Protein AF-A0A377ZJ92-F1 (afdb_monomer)

Sequence (88 aa):
MHDASDEALRVELNRYSLKTQGLLGRRCPTPMLSGFWKDDPFSPEEESRLITSSSADGKLLEIPFNPVYRNFDHALRQIARWINHRFG

Structure (mmCIF, N/CA/C/O backbone):
data_AF-A0A377ZJ92-F1
#
_entry.id   AF-A0A377ZJ92-F1
#
loop_
_atom_site.group_PDB
_atom_site.id
_atom_site.type_symbol
_atom_site.label_atom_id
_atom_site.label_alt_id
_atom_site.label_comp_id
_atom_site.label_asym_id
_atom_site.label_entity_id
_atom_site.label_seq_id
_atom_site.pdbx_PDB_ins_code
_atom_site.Cartn_x
_atom_site.Cartn_y
_atom_site.Cartn_z
_atom_site.occupancy
_atom_site.B_iso_or_equiv
_atom_site.auth_seq_id
_atom_site.auth_comp_id
_atom_site.auth_asym_id
_atom_site.auth_atom_id
_atom_site.pdbx_PDB_model_num
ATOM 1 N N . MET A 1 1 ? 20.693 20.232 -17.358 1.00 50.44 1 MET A N 1
ATOM 2 C CA . MET A 1 1 ? 20.366 21.583 -16.865 1.00 50.44 1 MET A CA 1
ATOM 3 C C . MET A 1 1 ? 19.050 21.417 -16.131 1.00 50.44 1 MET A C 1
ATOM 5 O O . MET A 1 1 ? 18.098 21.034 -16.789 1.00 50.44 1 MET A O 1
ATOM 9 N N . HIS A 1 2 ? 19.029 21.516 -14.801 1.00 62.44 2 HIS A N 1
ATOM 10 C CA . HIS A 1 2 ? 17.765 21.487 -14.061 1.00 62.44 2 HIS A CA 1
ATOM 11 C C . HIS A 1 2 ? 17.076 22.826 -14.308 1.00 62.44 2 HIS A C 1
ATOM 13 O O .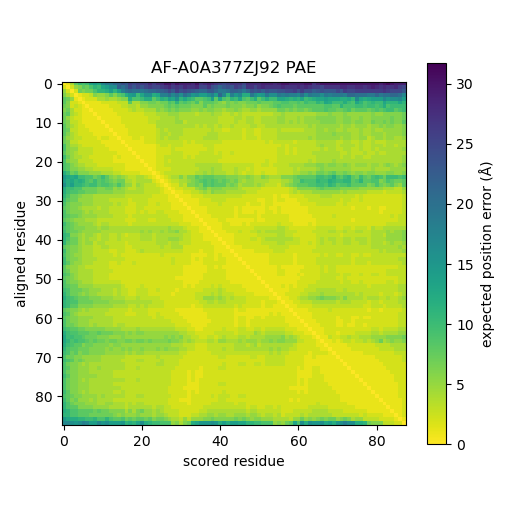 HIS A 1 2 ? 17.653 23.865 -13.986 1.00 62.44 2 HIS A O 1
ATOM 19 N N . ASP A 1 3 ? 15.927 22.800 -14.978 1.00 81.12 3 ASP A N 1
ATOM 20 C CA . ASP A 1 3 ? 15.169 24.007 -15.285 1.00 81.12 3 ASP A CA 1
ATOM 21 C C . ASP A 1 3 ? 14.388 24.449 -14.035 1.00 81.12 3 ASP A C 1
ATOM 23 O O . ASP A 1 3 ? 13.992 23.623 -13.210 1.00 81.12 3 ASP A O 1
ATOM 27 N N . 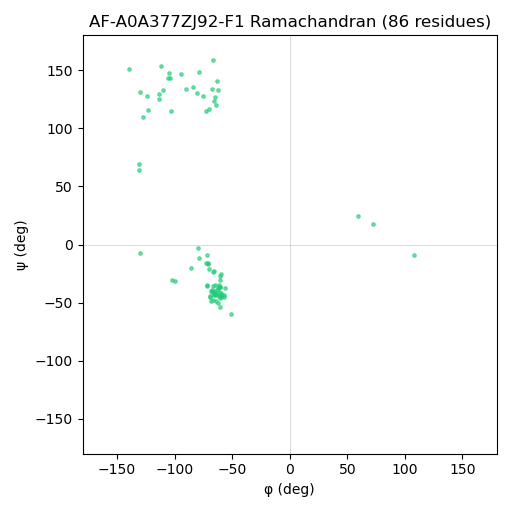ALA A 1 4 ? 14.171 25.753 -13.853 1.00 82.00 4 ALA A N 1
ATOM 28 C CA . ALA A 1 4 ? 13.431 26.269 -12.692 1.00 82.00 4 ALA A CA 1
ATOM 29 C C . ALA A 1 4 ? 11.993 25.710 -12.635 1.00 82.00 4 ALA A C 1
ATOM 31 O O . ALA A 1 4 ? 11.399 25.594 -11.562 1.0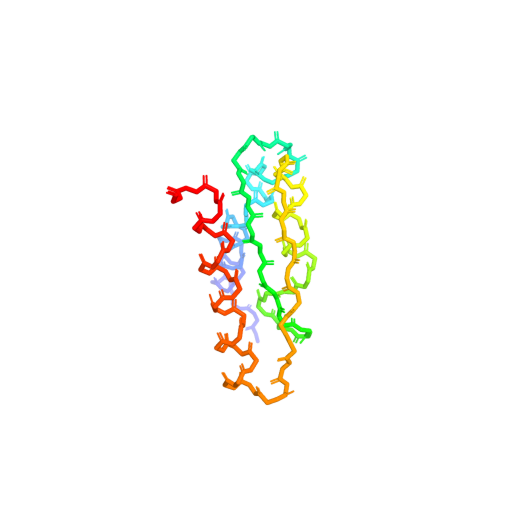0 82.00 4 ALA A O 1
ATOM 32 N N . SER A 1 5 ? 11.462 25.333 -13.800 1.00 89.12 5 SER A N 1
ATOM 33 C CA . SER A 1 5 ? 10.184 24.649 -13.987 1.00 89.12 5 SER A CA 1
ATOM 34 C C . SER A 1 5 ? 10.159 23.243 -13.363 1.00 89.12 5 SER A C 1
ATOM 36 O O . SER A 1 5 ? 9.188 22.908 -12.684 1.00 89.12 5 SER A O 1
ATOM 38 N N . ASP A 1 6 ? 11.228 22.454 -13.508 1.00 91.75 6 ASP A N 1
ATOM 39 C CA . ASP A 1 6 ? 11.339 21.104 -12.934 1.00 91.75 6 ASP A CA 1
ATOM 40 C C . ASP A 1 6 ? 11.366 21.146 -11.405 1.00 91.75 6 ASP A C 1
ATOM 42 O O . ASP A 1 6 ? 10.733 20.329 -10.734 1.00 91.75 6 ASP A O 1
ATOM 46 N N . GLU A 1 7 ? 12.077 22.122 -10.837 1.00 91.50 7 GLU A N 1
ATOM 47 C CA . GLU A 1 7 ? 12.150 22.288 -9.386 1.00 91.50 7 GLU A CA 1
ATOM 48 C C . GLU A 1 7 ? 10.801 22.736 -8.811 1.00 91.50 7 GLU A C 1
ATOM 50 O O . GLU A 1 7 ? 10.353 22.205 -7.793 1.00 91.50 7 GLU A O 1
ATOM 55 N N . ALA A 1 8 ? 10.101 23.643 -9.501 1.00 93.88 8 ALA A N 1
ATOM 56 C CA . ALA A 1 8 ? 8.739 24.018 -9.137 1.00 93.88 8 ALA A CA 1
ATOM 57 C C . ALA A 1 8 ? 7.791 22.807 -9.190 1.00 93.88 8 ALA A C 1
ATOM 59 O O . ALA A 1 8 ? 7.051 22.563 -8.236 1.00 93.88 8 ALA A O 1
ATOM 60 N N . LEU A 1 9 ? 7.860 21.995 -10.252 1.00 95.19 9 LEU A N 1
ATOM 61 C CA . LEU A 1 9 ? 7.058 20.776 -10.378 1.00 95.19 9 LEU A CA 1
ATOM 62 C C . LEU A 1 9 ? 7.354 19.779 -9.250 1.00 95.19 9 LEU A C 1
ATOM 64 O O . LEU A 1 9 ? 6.429 19.217 -8.664 1.00 95.19 9 LEU A O 1
ATOM 68 N N . ARG A 1 10 ? 8.629 19.580 -8.903 1.00 93.69 10 ARG A N 1
ATOM 69 C CA . ARG A 1 10 ? 9.049 18.692 -7.810 1.00 93.69 10 ARG A CA 1
ATOM 70 C C . ARG A 1 10 ? 8.464 19.128 -6.466 1.00 93.69 10 ARG A C 1
ATOM 72 O O . ARG A 1 10 ? 8.010 18.284 -5.690 1.00 93.69 10 ARG A O 1
ATOM 79 N N . VAL A 1 11 ? 8.460 20.434 -6.195 1.00 94.94 11 VAL A N 1
ATOM 80 C CA . VAL A 1 11 ? 7.854 21.008 -4.985 1.00 94.94 11 VAL A CA 1
ATOM 81 C C . VAL A 1 11 ? 6.345 20.773 -4.965 1.00 94.94 11 VAL A C 1
ATOM 83 O O . VAL A 1 11 ? 5.816 20.365 -3.931 1.00 94.94 11 VAL A O 1
ATOM 86 N N . GLU A 1 12 ? 5.653 20.967 -6.088 1.00 95.50 12 GLU A N 1
ATOM 87 C CA . GLU A 1 12 ? 4.209 20.721 -6.162 1.00 95.50 12 GLU A CA 1
ATO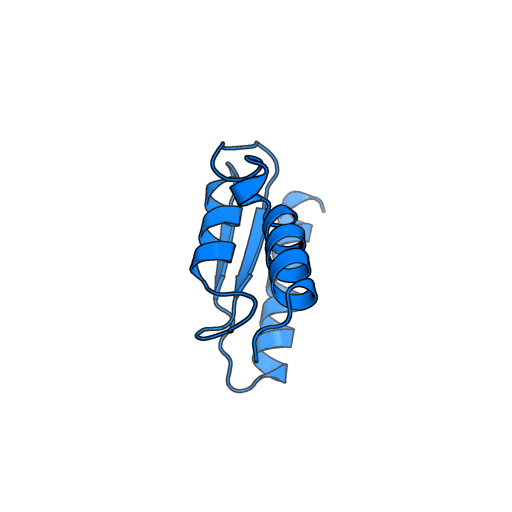M 88 C C . GLU A 1 12 ? 3.865 19.236 -5.976 1.00 95.50 12 GLU A C 1
ATOM 90 O O . GLU A 1 12 ? 2.991 18.906 -5.174 1.00 95.50 12 GLU A O 1
ATOM 95 N N . LEU A 1 13 ? 4.605 18.319 -6.609 1.00 95.25 13 LEU A N 1
ATOM 96 C CA . LEU A 1 13 ? 4.392 16.875 -6.446 1.00 95.25 13 LEU A CA 1
ATOM 97 C C . LEU A 1 13 ? 4.604 16.409 -4.999 1.00 95.25 13 LEU A C 1
ATOM 99 O O . LEU A 1 13 ? 3.879 15.538 -4.517 1.00 95.25 13 LEU A O 1
ATOM 103 N N . ASN A 1 14 ? 5.547 17.009 -4.265 1.00 94.88 14 ASN A N 1
ATOM 104 C CA . ASN A 1 14 ? 5.767 16.677 -2.856 1.00 94.88 14 ASN A CA 1
ATOM 105 C C . ASN A 1 14 ? 4.525 16.937 -1.981 1.00 94.88 14 ASN A C 1
ATOM 107 O O . ASN A 1 14 ? 4.292 16.214 -1.008 1.00 94.88 14 ASN A O 1
ATOM 111 N N . ARG A 1 15 ? 3.694 17.922 -2.344 1.00 95.81 15 ARG A N 1
ATOM 112 C CA . ARG A 1 15 ? 2.463 18.261 -1.612 1.00 95.81 15 ARG A CA 1
ATOM 113 C C . ARG A 1 15 ? 1.363 17.213 -1.765 1.00 95.81 15 ARG A C 1
ATOM 115 O O . ARG A 1 15 ? 0.432 17.207 -0.962 1.00 95.81 15 ARG A O 1
ATOM 122 N N . TYR A 1 16 ? 1.465 16.311 -2.743 1.00 95.69 16 TYR A N 1
ATOM 123 C CA . TYR A 1 16 ? 0.536 15.188 -2.891 1.00 95.69 16 TYR A CA 1
ATOM 124 C C . TYR A 1 16 ? 0.818 14.029 -1.931 1.00 95.69 16 TYR A C 1
ATOM 126 O O . TYR A 1 16 ? -0.030 13.154 -1.773 1.00 95.69 16 TYR A O 1
ATOM 134 N N . SER A 1 17 ? 1.963 14.022 -1.241 1.00 94.75 17 SER A N 1
ATOM 135 C CA . SER A 1 17 ? 2.234 13.016 -0.216 1.00 94.75 17 SER A CA 1
ATOM 136 C C . SER A 1 17 ? 1.273 13.162 0.966 1.00 94.75 17 SER A C 1
ATOM 138 O O . SER A 1 17 ? 1.247 14.191 1.645 1.00 94.75 17 SER A O 1
ATOM 140 N N . LEU A 1 18 ? 0.545 12.089 1.283 1.00 94.38 18 LEU A N 1
ATOM 141 C CA . LEU A 1 18 ? -0.333 12.027 2.457 1.00 94.38 18 LEU A CA 1
ATOM 142 C C . LEU A 1 18 ? 0.442 12.213 3.775 1.00 94.38 18 LEU A C 1
ATOM 144 O O . LEU A 1 18 ? -0.107 12.712 4.759 1.00 94.38 18 LEU A O 1
ATOM 148 N N . LYS A 1 19 ? 1.731 11.847 3.794 1.00 93.62 19 LYS A N 1
ATOM 149 C CA . LYS A 1 19 ? 2.636 12.102 4.921 1.00 93.62 19 LYS A CA 1
ATOM 150 C C . LYS A 1 19 ? 2.914 13.597 5.072 1.00 93.62 19 LYS A C 1
ATOM 152 O O . LYS A 1 19 ? 2.774 14.118 6.174 1.00 93.62 19 LYS A O 1
ATOM 157 N N . THR A 1 20 ? 3.256 14.290 3.982 1.00 94.94 20 THR A N 1
ATOM 158 C CA . THR A 1 20 ? 3.460 15.753 3.981 1.00 94.94 20 THR A CA 1
ATOM 159 C C . THR A 1 20 ? 2.189 16.493 4.401 1.00 94.94 20 THR A C 1
ATOM 161 O O . THR A 1 20 ? 2.259 17.470 5.140 1.00 94.94 20 THR A O 1
ATOM 164 N N . GLN A 1 21 ? 1.020 15.993 3.996 1.00 94.56 21 GLN A N 1
ATOM 165 C CA . GLN A 1 21 ? -0.285 16.529 4.396 1.00 94.56 21 GLN A CA 1
ATOM 166 C C . GLN A 1 21 ? -0.652 16.239 5.865 1.00 94.56 21 GLN A C 1
ATOM 168 O O . GLN A 1 21 ? -1.641 16.770 6.364 1.00 94.56 21 GLN A O 1
ATOM 173 N N . GLY A 1 22 ? 0.111 15.396 6.571 1.00 93.12 22 GLY A N 1
ATOM 174 C CA . GLY A 1 22 ? -0.170 15.007 7.956 1.00 93.12 22 GLY A CA 1
ATOM 175 C C . GLY A 1 22 ? -1.362 14.056 8.118 1.00 93.12 22 GLY A C 1
ATOM 176 O O . GLY A 1 22 ? -1.890 13.923 9.223 1.00 93.12 22 GLY A O 1
ATOM 177 N N . LEU A 1 23 ? -1.795 13.401 7.035 1.00 91.62 23 LEU A N 1
ATOM 178 C CA . LEU A 1 23 ? -2.919 12.456 7.027 1.00 91.62 23 LEU A CA 1
ATOM 179 C C . LEU A 1 23 ? -2.504 11.032 7.418 1.00 91.62 23 LEU A C 1
ATOM 181 O O . LEU A 1 23 ? -3.347 10.238 7.829 1.00 91.62 23 LEU A O 1
ATOM 185 N N . LEU A 1 24 ? -1.212 10.713 7.317 1.00 91.75 24 LEU A N 1
ATOM 186 C CA . LEU A 1 24 ? -0.633 9.458 7.793 1.00 91.75 24 LEU A CA 1
ATOM 187 C C . LEU A 1 24 ? 0.147 9.677 9.098 1.00 91.75 24 LEU A C 1
ATOM 189 O O . LEU A 1 24 ? 0.753 10.727 9.304 1.00 91.75 24 LEU A O 1
ATOM 193 N N . GLY A 1 25 ? 0.149 8.673 9.976 1.00 82.56 25 GLY A N 1
ATOM 194 C CA . GLY A 1 25 ? 0.865 8.676 11.259 1.00 82.56 25 GLY A CA 1
ATOM 195 C C . GLY A 1 25 ? -0.027 8.792 12.500 1.00 82.56 25 GLY A C 1
ATOM 196 O O . GLY A 1 25 ? 0.450 8.593 13.616 1.00 82.56 25 GLY A O 1
ATOM 197 N N . ARG A 1 26 ? -1.328 9.056 12.336 1.00 87.44 26 ARG A N 1
ATOM 198 C CA . ARG A 1 26 ? -2.326 8.956 13.413 1.00 87.44 26 ARG A CA 1
ATOM 199 C C . ARG A 1 26 ? -3.236 7.772 13.136 1.00 87.44 26 ARG A C 1
ATOM 201 O O . ARG A 1 26 ? -3.727 7.634 12.021 1.00 87.44 26 ARG A O 1
ATOM 208 N N . ARG A 1 27 ? -3.474 6.933 14.148 1.00 90.25 27 ARG A N 1
ATOM 209 C CA . ARG A 1 27 ? -4.380 5.790 13.999 1.00 90.25 27 ARG A CA 1
ATOM 210 C C . ARG A 1 27 ? -5.808 6.265 13.748 1.00 90.25 27 ARG A C 1
ATOM 212 O O . ARG A 1 27 ? -6.354 7.024 14.545 1.00 90.25 27 ARG A O 1
ATOM 219 N N . CYS A 1 28 ? -6.412 5.767 12.676 1.00 92.06 28 CYS A N 1
ATOM 220 C CA . CYS A 1 28 ? -7.824 5.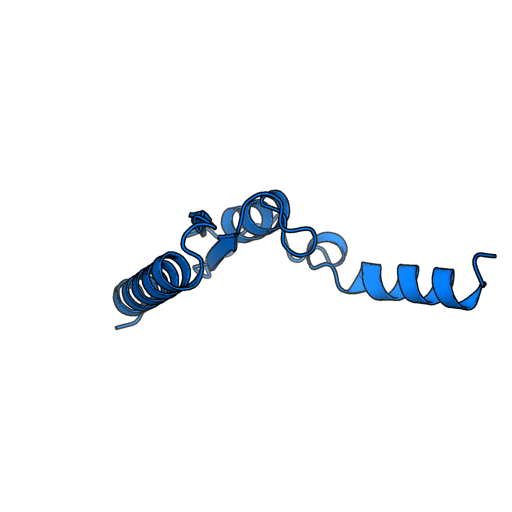932 12.359 1.00 92.06 28 CYS A CA 1
ATOM 221 C C . CYS A 1 28 ? -8.569 4.585 12.467 1.00 92.06 28 CYS A C 1
ATOM 223 O O . CYS A 1 28 ? -7.951 3.529 12.314 1.00 92.06 28 CYS A O 1
ATOM 225 N N . PRO A 1 29 ? -9.886 4.587 12.746 1.00 93.81 29 PRO A N 1
ATOM 226 C CA . PRO A 1 29 ? -10.664 3.352 12.875 1.00 93.81 29 PRO A CA 1
ATOM 227 C C . PRO A 1 29 ? -10.927 2.662 11.528 1.00 93.81 29 PRO A C 1
ATOM 229 O O . PRO A 1 29 ? -11.304 1.496 11.509 1.00 93.81 29 PRO A O 1
ATOM 232 N N . THR A 1 30 ? -10.737 3.366 10.408 1.00 93.69 30 THR A N 1
ATOM 233 C CA . THR A 1 30 ? -10.966 2.839 9.061 1.00 93.69 30 THR A CA 1
ATOM 234 C C . THR A 1 30 ? -9.997 1.693 8.764 1.00 93.69 30 THR A C 1
ATOM 236 O O . THR A 1 30 ? -8.788 1.937 8.766 1.00 93.69 30 THR A O 1
ATOM 239 N N . PRO A 1 31 ? -10.474 0.468 8.473 1.00 95.31 31 PRO A N 1
ATOM 240 C CA . PRO A 1 31 ? -9.609 -0.636 8.070 1.00 95.31 31 PRO A CA 1
ATOM 241 C C . PRO A 1 31 ? -8.889 -0.304 6.763 1.00 95.31 31 PRO A C 1
ATOM 243 O O . PRO A 1 31 ? -9.521 0.134 5.802 1.00 95.31 31 PRO A O 1
ATOM 246 N N . MET A 1 32 ? -7.579 -0.534 6.708 1.00 95.75 32 MET A N 1
ATOM 247 C CA . MET A 1 32 ? -6.777 -0.263 5.510 1.00 95.75 32 MET A CA 1
ATOM 248 C C . MET A 1 32 ? -5.925 -1.473 5.147 1.00 95.75 32 MET A C 1
ATOM 250 O O . MET A 1 32 ? -5.215 -2.023 5.986 1.00 95.75 32 MET A O 1
ATOM 254 N N . LEU A 1 33 ? -5.958 -1.859 3.875 1.00 97.44 33 LEU A N 1
ATOM 255 C CA . LEU A 1 33 ? -5.061 -2.858 3.308 1.00 97.44 33 LEU A CA 1
ATOM 256 C C . LEU A 1 33 ? -4.152 -2.172 2.294 1.00 97.44 33 LEU A C 1
ATOM 258 O O . LEU A 1 33 ? -4.654 -1.485 1.408 1.00 97.44 33 LEU A O 1
ATOM 262 N N . SER A 1 34 ? -2.841 -2.390 2.403 1.00 97.25 34 SER A N 1
ATOM 263 C CA . SER A 1 34 ? -1.878 -1.954 1.386 1.00 97.25 34 SER A CA 1
ATOM 264 C C . SER A 1 34 ? -1.060 -3.138 0.890 1.00 97.25 34 SER A C 1
ATOM 266 O O . SER A 1 34 ? -0.510 -3.896 1.694 1.00 97.25 34 SER A O 1
ATOM 268 N N . GLY A 1 35 ? -1.022 -3.308 -0.430 1.00 97.19 35 GLY A N 1
ATOM 269 C CA . GLY A 1 35 ? -0.207 -4.310 -1.107 1.00 97.19 35 GLY A CA 1
ATOM 270 C C . GLY A 1 35 ? 1.023 -3.674 -1.747 1.00 97.19 35 GLY A C 1
ATOM 271 O O . GLY A 1 35 ? 0.907 -2.571 -2.270 1.00 97.19 35 GLY A O 1
ATOM 272 N N . PHE A 1 36 ? 2.166 -4.359 -1.729 1.00 97.56 36 PHE A N 1
ATOM 273 C CA . PHE A 1 36 ? 3.405 -3.866 -2.343 1.00 97.56 36 PHE A CA 1
ATOM 274 C C . PHE A 1 36 ? 4.176 -4.982 -3.058 1.00 97.56 36 PHE A C 1
ATOM 276 O O . PHE A 1 36 ? 4.117 -6.148 -2.656 1.00 97.56 36 PHE A O 1
ATOM 283 N N . TRP A 1 37 ? 4.921 -4.613 -4.100 1.00 96.94 37 TRP A N 1
ATOM 284 C CA . TRP A 1 37 ? 6.003 -5.429 -4.652 1.00 96.94 37 TRP A CA 1
ATOM 285 C C . TRP A 1 37 ? 7.333 -4.997 -4.031 1.00 96.94 37 TRP A C 1
ATOM 287 O O . TRP A 1 37 ? 7.540 -3.819 -3.745 1.00 96.94 37 TRP A O 1
ATOM 297 N N . LYS A 1 38 ? 8.254 -5.947 -3.843 1.00 94.62 38 LYS A N 1
ATOM 298 C CA . LYS A 1 38 ? 9.637 -5.612 -3.484 1.00 94.62 38 LYS A CA 1
ATOM 299 C C . LYS A 1 38 ? 10.290 -4.807 -4.602 1.00 94.62 38 LYS A C 1
ATOM 301 O O . LYS A 1 38 ? 10.079 -5.110 -5.775 1.00 94.62 38 LYS A O 1
ATOM 306 N N . ASP A 1 39 ? 11.082 -3.817 -4.202 1.00 92.75 39 ASP A N 1
ATOM 307 C CA . ASP A 1 39 ? 11.861 -2.955 -5.094 1.00 92.75 39 ASP A CA 1
ATOM 308 C C . ASP A 1 39 ? 11.016 -2.167 -6.119 1.00 92.75 39 ASP A C 1
ATOM 310 O O . ASP A 1 39 ? 11.520 -1.772 -7.171 1.00 92.75 39 ASP A O 1
ATOM 314 N N . ASP A 1 40 ? 9.733 -1.913 -5.821 1.00 93.75 40 ASP A N 1
ATOM 315 C CA . ASP A 1 40 ? 8.895 -1.014 -6.621 1.00 93.75 40 ASP A CA 1
ATOM 316 C C . ASP A 1 40 ? 9.360 0.445 -6.426 1.00 93.75 40 ASP A C 1
ATOM 318 O O . ASP A 1 40 ? 9.275 0.973 -5.311 1.00 93.75 40 ASP A O 1
ATOM 322 N N . PRO A 1 41 ? 9.841 1.127 -7.485 1.00 93.69 41 PRO A N 1
ATOM 323 C CA . PRO A 1 41 ? 10.360 2.488 -7.372 1.00 93.69 41 PRO A CA 1
ATOM 324 C C . PRO A 1 41 ? 9.267 3.536 -7.116 1.00 93.69 41 PRO A C 1
ATOM 326 O O . PRO A 1 41 ? 9.583 4.656 -6.716 1.00 93.69 41 PRO A O 1
ATOM 329 N N . PHE A 1 42 ? 7.997 3.206 -7.365 1.00 92.50 42 PHE A N 1
ATOM 330 C CA . PHE A 1 42 ? 6.859 4.109 -7.195 1.00 92.50 42 PHE A CA 1
ATOM 331 C C . PHE A 1 42 ? 6.067 3.820 -5.921 1.00 92.50 42 PHE A C 1
ATOM 333 O O . PHE A 1 42 ? 5.488 4.739 -5.342 1.00 92.50 42 PHE A O 1
ATOM 340 N N . SER A 1 43 ? 6.030 2.559 -5.486 1.00 94.12 43 SER A N 1
ATOM 341 C CA . SER A 1 43 ? 5.309 2.128 -4.285 1.00 94.12 43 SER A CA 1
ATOM 342 C C . SER A 1 43 ? 6.185 1.257 -3.376 1.00 94.12 43 SER A C 1
ATOM 344 O O . SER A 1 43 ? 5.944 0.055 -3.239 1.00 94.12 43 SER A O 1
ATOM 346 N N . PRO A 1 44 ? 7.212 1.846 -2.739 1.00 95.94 44 PRO A N 1
ATOM 347 C CA . PRO A 1 44 ? 8.104 1.098 -1.867 1.00 95.94 44 PRO A CA 1
ATOM 348 C C . PRO A 1 44 ? 7.370 0.602 -0.610 1.00 95.94 44 PRO A C 1
ATOM 350 O O . PRO A 1 44 ? 6.325 1.126 -0.202 1.00 95.94 44 PRO A O 1
ATOM 353 N N . GLU A 1 45 ? 7.928 -0.428 0.027 1.00 96.75 45 GLU A N 1
ATOM 354 C CA . GLU A 1 45 ? 7.324 -1.102 1.181 1.00 96.75 45 GLU A CA 1
ATOM 355 C C . GLU A 1 45 ? 7.012 -0.132 2.332 1.00 96.75 45 GLU A C 1
ATOM 357 O O . GLU A 1 45 ? 5.977 -0.254 2.997 1.00 96.75 45 GLU A O 1
ATOM 362 N N . GLU A 1 46 ? 7.882 0.850 2.564 1.00 95.50 46 GLU A N 1
ATOM 363 C CA . GLU A 1 46 ? 7.762 1.825 3.644 1.00 95.50 46 GLU A CA 1
ATOM 364 C C . GLU A 1 46 ? 6.478 2.656 3.538 1.00 95.50 46 GLU A C 1
ATOM 366 O O . GLU A 1 46 ? 5.847 2.933 4.561 1.00 95.50 46 GLU A O 1
ATOM 371 N N . GLU A 1 47 ? 6.046 2.998 2.320 1.00 95.19 47 GLU A N 1
ATOM 372 C CA . GLU A 1 47 ? 4.807 3.748 2.086 1.00 95.19 47 GLU A CA 1
ATOM 373 C C . GLU A 1 47 ? 3.583 2.883 2.425 1.00 95.19 47 GLU A C 1
ATOM 375 O O . GLU A 1 47 ? 2.694 3.301 3.173 1.00 95.19 47 GLU A O 1
ATOM 380 N N . SER A 1 48 ? 3.579 1.618 1.989 1.00 96.75 48 SER A N 1
ATOM 381 C CA . SER A 1 48 ? 2.527 0.653 2.346 1.00 96.75 48 SER A CA 1
ATOM 382 C C . SER A 1 48 ? 2.466 0.373 3.853 1.00 96.75 48 SER A C 1
ATOM 384 O O . SER A 1 48 ? 1.384 0.237 4.444 1.00 96.75 48 SER A O 1
ATOM 386 N N . ARG A 1 49 ? 3.624 0.321 4.515 1.00 96.12 49 ARG A N 1
ATOM 387 C CA . ARG A 1 49 ? 3.725 0.166 5.970 1.00 96.12 49 ARG A CA 1
ATOM 388 C C . ARG A 1 49 ? 3.202 1.406 6.699 1.00 96.12 49 ARG A C 1
ATOM 390 O O . ARG A 1 49 ? 2.506 1.277 7.709 1.00 96.12 49 ARG A O 1
ATOM 397 N N . LEU A 1 50 ? 3.475 2.605 6.187 1.00 95.44 50 LEU A N 1
ATOM 398 C CA . LEU A 1 50 ? 2.976 3.855 6.762 1.00 95.44 50 LEU A CA 1
ATOM 399 C C . LEU A 1 50 ? 1.444 3.952 6.672 1.00 95.44 50 LEU A C 1
ATOM 401 O O . LEU A 1 50 ? 0.794 4.313 7.654 1.00 95.44 50 LEU A O 1
ATOM 405 N N . ILE A 1 51 ? 0.856 3.556 5.541 1.00 96.06 51 ILE A N 1
ATOM 406 C CA . ILE A 1 51 ? -0.604 3.477 5.372 1.00 96.06 51 ILE A CA 1
ATOM 407 C C . ILE A 1 51 ? -1.212 2.497 6.381 1.00 96.06 51 ILE A C 1
ATOM 409 O O . ILE A 1 51 ? -2.095 2.859 7.157 1.00 96.06 51 ILE A O 1
ATOM 413 N N . THR A 1 52 ? -0.713 1.259 6.422 1.00 96.56 52 THR A N 1
ATOM 414 C CA . THR A 1 52 ? -1.299 0.202 7.267 1.00 96.56 52 THR A CA 1
ATOM 415 C C . THR A 1 52 ? -1.139 0.479 8.762 1.00 96.56 52 THR A C 1
ATOM 417 O O . THR A 1 52 ? -2.061 0.225 9.531 1.00 96.56 52 THR A O 1
ATOM 420 N N . SER A 1 53 ? -0.021 1.071 9.188 1.00 95.12 53 SER A N 1
ATOM 421 C CA . SER A 1 53 ? 0.191 1.488 10.585 1.00 95.12 53 SER A CA 1
ATOM 422 C C . SER A 1 53 ? -0.671 2.679 11.023 1.00 95.12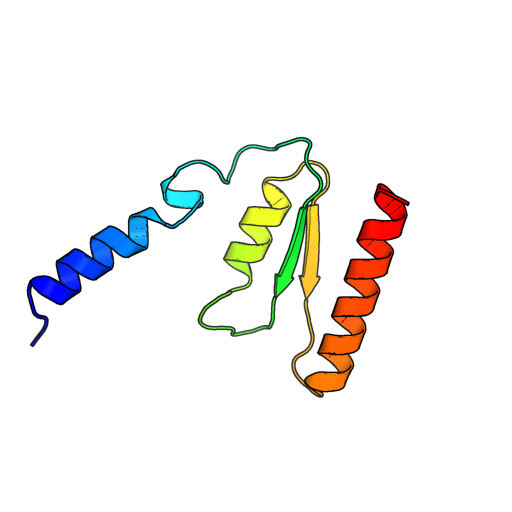 53 SER A C 1
ATOM 424 O O . SER A 1 53 ? -0.918 2.847 12.221 1.00 95.12 53 SER A O 1
ATOM 426 N N . SER A 1 54 ? -1.167 3.474 10.068 1.00 94.88 54 SER A N 1
ATOM 427 C CA . SER A 1 54 ? -2.110 4.574 10.314 1.00 94.88 54 SER A CA 1
ATOM 428 C C . SER A 1 54 ? -3.554 4.087 10.496 1.00 94.88 54 SER A C 1
ATOM 430 O O . SER A 1 54 ? -4.439 4.878 10.816 1.00 94.88 54 SER A O 1
ATOM 432 N N . SER A 1 55 ? -3.815 2.788 10.350 1.00 94.75 55 SER A N 1
ATOM 433 C CA . SER A 1 55 ? -5.109 2.166 10.629 1.00 94.75 55 SER A CA 1
ATOM 434 C C . SER A 1 55 ? -5.063 1.362 11.930 1.00 94.75 55 SER A C 1
ATOM 436 O O . SER A 1 55 ? -4.064 0.723 12.258 1.00 94.75 55 SER A O 1
ATOM 438 N N . ALA A 1 56 ? -6.161 1.375 12.688 1.00 92.25 56 ALA A N 1
ATOM 439 C CA . ALA A 1 56 ? -6.356 0.474 13.822 1.00 92.25 56 ALA A CA 1
ATOM 440 C C . ALA A 1 56 ? -6.484 -0.997 13.381 1.00 92.25 56 ALA A C 1
ATOM 442 O O . ALA A 1 56 ? -6.190 -1.896 14.166 1.00 92.25 56 ALA A O 1
ATOM 443 N N . ASP A 1 57 ? -6.882 -1.223 12.128 1.00 93.25 5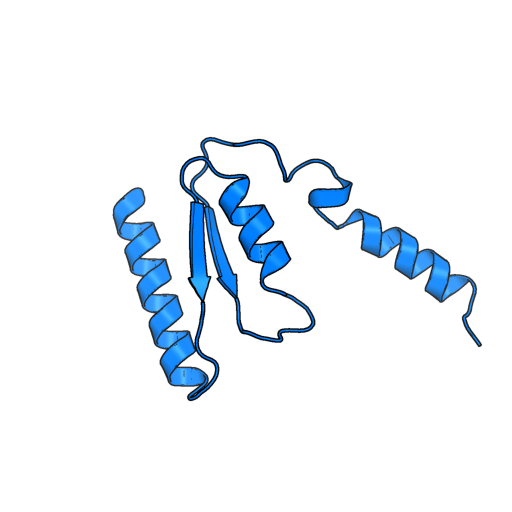7 ASP A N 1
ATOM 444 C CA . ASP A 1 57 ? -7.057 -2.533 11.511 1.00 93.25 57 ASP A CA 1
ATOM 445 C C . ASP A 1 57 ? -6.355 -2.565 10.143 1.00 93.25 57 ASP A C 1
ATOM 447 O O . ASP A 1 57 ? -6.965 -2.624 9.068 1.00 93.25 57 ASP A O 1
ATOM 451 N N . GLY A 1 58 ? -5.030 -2.430 10.212 1.00 94.75 58 GLY A N 1
ATOM 452 C CA . GLY A 1 58 ? -4.136 -2.430 9.064 1.00 94.75 58 GLY A CA 1
ATOM 453 C C . GLY A 1 58 ? -3.745 -3.837 8.616 1.00 94.75 58 GLY A C 1
ATOM 454 O O . GLY A 1 58 ? -3.340 -4.665 9.433 1.00 94.75 58 GLY A O 1
ATOM 455 N N . LYS A 1 59 ? -3.774 -4.095 7.306 1.00 97.06 59 LYS A N 1
ATOM 456 C CA . LYS A 1 59 ? -3.228 -5.317 6.701 1.00 97.06 59 LYS A CA 1
ATOM 457 C C . LYS A 1 59 ? -2.187 -4.987 5.637 1.00 97.06 59 LYS A C 1
ATOM 459 O O . LYS A 1 59 ? -2.512 -4.428 4.594 1.00 97.06 59 LYS A O 1
ATOM 464 N N . LEU A 1 60 ? -0.944 -5.384 5.885 1.00 97.75 60 LEU A N 1
ATOM 465 C CA . LEU A 1 60 ? 0.139 -5.300 4.908 1.00 97.75 60 LEU A CA 1
ATOM 466 C C . LEU A 1 60 ? 0.193 -6.591 4.080 1.00 97.75 60 LEU A C 1
ATOM 468 O O . LEU A 1 60 ? 0.113 -7.684 4.645 1.00 97.75 60 LEU A O 1
ATOM 472 N N . LEU A 1 61 ? 0.309 -6.469 2.758 1.00 97.81 61 LEU A N 1
ATOM 473 C CA . LEU A 1 61 ? 0.362 -7.599 1.833 1.00 97.81 61 LEU A CA 1
ATOM 474 C C . LEU A 1 61 ? 1.583 -7.496 0.910 1.00 97.81 61 LEU A C 1
ATOM 476 O O . LEU A 1 61 ? 1.612 -6.677 0.000 1.00 97.81 61 LEU A O 1
ATOM 480 N N . GLU A 1 62 ? 2.570 -8.366 1.103 1.00 97.38 62 GLU A N 1
ATOM 481 C CA . GLU A 1 62 ? 3.639 -8.539 0.115 1.00 97.38 62 GLU A CA 1
ATOM 482 C C . GLU A 1 62 ? 3.105 -9.349 -1.077 1.00 97.38 62 GLU A C 1
ATOM 484 O O . GLU A 1 62 ? 2.538 -10.432 -0.900 1.00 97.38 62 GLU A O 1
ATOM 489 N N . ILE A 1 63 ? 3.289 -8.833 -2.292 1.00 97.12 63 ILE A N 1
ATOM 490 C CA . ILE A 1 63 ? 2.931 -9.505 -3.542 1.00 97.12 63 ILE A CA 1
ATOM 491 C C . ILE A 1 63 ? 4.226 -10.037 -4.164 1.00 97.12 63 ILE A C 1
ATOM 493 O O . ILE A 1 63 ? 5.084 -9.248 -4.557 1.00 97.12 63 ILE A O 1
ATOM 497 N N . PRO A 1 64 ? 4.415 -11.362 -4.293 1.00 95.69 64 PRO A N 1
ATOM 498 C CA . PRO A 1 64 ? 5.612 -11.884 -4.940 1.00 95.69 64 PRO A CA 1
ATOM 499 C C . PRO A 1 64 ? 5.620 -11.533 -6.434 1.00 95.69 64 PRO A C 1
ATOM 501 O O . PRO A 1 64 ? 4.626 -11.734 -7.131 1.00 95.69 64 PRO A O 1
ATOM 504 N N . PHE A 1 65 ? 6.746 -11.048 -6.958 1.00 94.38 65 PHE A N 1
ATOM 505 C CA . PHE A 1 65 ? 6.805 -10.582 -8.348 1.00 94.38 65 PHE A CA 1
ATOM 506 C C . PHE A 1 65 ? 6.752 -11.721 -9.376 1.00 94.38 65 PHE A C 1
ATOM 508 O O . PHE A 1 65 ? 6.139 -11.567 -10.421 1.00 94.38 65 PHE A O 1
ATOM 515 N N . ASN A 1 66 ? 7.347 -12.888 -9.109 1.00 92.94 66 ASN A N 1
ATOM 516 C CA . ASN A 1 66 ? 7.447 -13.967 -10.099 1.00 92.94 66 ASN A CA 1
ATOM 517 C C . ASN A 1 66 ? 6.622 -15.204 -9.691 1.00 92.94 66 ASN A C 1
ATOM 519 O O . ASN A 1 66 ? 6.839 -15.719 -8.590 1.00 92.94 66 ASN A O 1
ATOM 523 N N . PRO A 1 67 ? 5.698 -15.722 -10.526 1.00 95.44 67 PRO A N 1
ATOM 524 C CA . PRO A 1 67 ? 5.221 -15.180 -11.804 1.00 95.44 67 PRO A CA 1
ATOM 525 C C . PRO A 1 67 ? 4.166 -14.074 -11.635 1.00 95.44 67 PRO A C 1
ATOM 527 O O . PRO A 1 67 ? 3.156 -14.272 -10.955 1.00 95.44 67 PRO A O 1
ATOM 530 N N . VAL A 1 68 ? 4.373 -12.944 -12.328 1.00 94.12 68 VAL A N 1
ATOM 531 C CA . VAL A 1 68 ? 3.642 -11.672 -12.134 1.00 94.12 68 VAL A CA 1
ATOM 532 C C . VAL A 1 68 ? 2.130 -11.865 -12.147 1.00 94.12 68 VAL A C 1
ATOM 534 O O . VAL A 1 68 ? 1.468 -11.610 -11.147 1.00 94.12 68 VAL A O 1
ATOM 537 N N . TYR A 1 69 ? 1.575 -12.384 -13.246 1.00 95.38 69 TYR A N 1
ATOM 538 C CA . TYR A 1 69 ? 0.124 -12.510 -13.408 1.00 95.38 69 TYR A CA 1
ATOM 539 C C . TYR A 1 69 ? -0.528 -13.409 -12.358 1.00 95.38 69 TYR A C 1
ATOM 541 O O . TYR A 1 69 ? -1.594 -13.086 -11.842 1.00 95.38 69 TYR A O 1
ATOM 549 N N . ARG A 1 70 ? 0.111 -14.535 -12.022 1.00 97.50 70 ARG A N 1
ATOM 550 C CA . ARG A 1 70 ? -0.452 -15.504 -11.075 1.00 97.50 70 ARG A CA 1
ATOM 551 C C . ARG A 1 70 ? -0.483 -14.937 -9.665 1.00 97.50 70 ARG A C 1
ATOM 553 O O . ARG A 1 70 ? -1.479 -15.083 -8.964 1.00 97.50 70 ARG A O 1
ATOM 560 N N . ASN A 1 71 ? 0.616 -14.317 -9.252 1.00 97.06 71 ASN A N 1
ATOM 561 C CA . ASN A 1 71 ? 0.734 -13.767 -7.911 1.00 97.06 71 ASN A CA 1
ATOM 562 C C . ASN A 1 71 ? -0.124 -12.515 -7.759 1.00 97.06 71 ASN A C 1
ATOM 564 O O . ASN A 1 71 ? -0.727 -12.321 -6.707 1.00 97.06 71 ASN A O 1
ATOM 568 N N . PHE A 1 72 ? -0.246 -11.717 -8.821 1.00 96.94 72 PHE A N 1
ATOM 569 C CA . PHE A 1 72 ? -1.141 -10.571 -8.836 1.00 96.94 72 PHE A CA 1
ATOM 570 C C . PHE A 1 72 ? -2.616 -10.996 -8.765 1.00 96.94 72 PHE A C 1
ATOM 572 O O . PHE A 1 72 ? -3.331 -10.514 -7.891 1.00 96.94 72 PHE A O 1
ATOM 579 N N . ASP A 1 73 ? -3.064 -11.971 -9.569 1.00 97.94 73 ASP A N 1
ATOM 580 C CA . ASP A 1 73 ? -4.417 -12.551 -9.445 1.00 97.94 73 ASP A CA 1
ATOM 581 C C . ASP A 1 73 ? -4.658 -13.119 -8.038 1.00 97.94 73 ASP A C 1
ATOM 583 O O . ASP A 1 73 ? -5.693 -12.871 -7.414 1.00 97.94 73 ASP A O 1
ATOM 587 N N . HIS A 1 74 ? -3.674 -13.831 -7.484 1.00 97.94 74 HIS A N 1
ATOM 588 C CA . HIS A 1 74 ? -3.766 -14.350 -6.126 1.00 97.94 74 HIS A CA 1
ATOM 589 C C . HIS A 1 74 ? -3.938 -13.231 -5.087 1.00 97.94 74 HIS A C 1
ATOM 591 O O . HIS A 1 74 ? -4.802 -13.342 -4.212 1.00 97.94 74 HIS A O 1
ATOM 597 N N . ALA A 1 75 ? -3.165 -12.148 -5.197 1.00 97.81 75 ALA A N 1
ATOM 598 C CA . ALA A 1 75 ? -3.278 -10.980 -4.331 1.00 97.81 75 ALA A CA 1
ATOM 599 C C . ALA A 1 75 ? -4.659 -10.318 -4.453 1.00 97.81 75 ALA A C 1
ATOM 601 O O . ALA A 1 75 ? -5.303 -10.070 -3.435 1.00 97.81 75 ALA A O 1
ATOM 602 N N . LEU A 1 76 ? -5.183 -10.137 -5.670 1.00 97.94 76 LEU A N 1
ATOM 603 C CA . LEU A 1 76 ? -6.528 -9.592 -5.892 1.00 97.94 76 LEU A CA 1
ATOM 604 C C . LEU A 1 76 ? -7.614 -10.451 -5.227 1.00 97.94 76 LEU A C 1
ATOM 606 O O . LEU A 1 76 ? -8.489 -9.924 -4.539 1.00 97.94 76 LEU A O 1
ATOM 610 N N . ARG A 1 77 ? -7.529 -11.784 -5.331 1.00 98.19 77 ARG A N 1
ATOM 611 C CA . ARG A 1 77 ? -8.451 -12.699 -4.629 1.00 98.19 77 ARG A CA 1
ATOM 612 C C . ARG A 1 77 ? -8.313 -12.626 -3.111 1.00 98.19 77 ARG A C 1
ATOM 614 O O . ARG A 1 77 ? -9.294 -12.816 -2.390 1.00 98.19 77 ARG A O 1
ATOM 621 N N . GLN A 1 78 ? -7.108 -12.407 -2.588 1.00 97.88 78 GLN A N 1
ATOM 622 C CA . GLN A 1 78 ? -6.911 -12.183 -1.154 1.00 97.88 78 GLN A CA 1
ATOM 623 C C . GLN A 1 78 ? -7.534 -10.861 -0.693 1.00 97.88 78 GLN A C 1
ATOM 625 O O . GLN A 1 78 ? -8.154 -10.838 0.370 1.00 97.88 78 GLN A O 1
ATOM 630 N N . ILE A 1 79 ? -7.407 -9.796 -1.488 1.00 97.75 79 ILE A N 1
ATOM 631 C CA . ILE A 1 79 ? -8.017 -8.488 -1.220 1.00 97.75 79 ILE A CA 1
ATOM 632 C C . ILE A 1 79 ? -9.542 -8.609 -1.236 1.00 97.75 79 ILE A C 1
ATOM 634 O O . ILE A 1 79 ? -10.187 -8.213 -0.270 1.00 97.75 79 ILE A O 1
ATOM 638 N N . ALA A 1 80 ? -10.119 -9.245 -2.259 1.00 97.88 80 ALA A N 1
ATOM 639 C CA . ALA A 1 80 ? -11.561 -9.469 -2.348 1.00 97.88 80 ALA A CA 1
ATOM 640 C C . ALA A 1 80 ? -12.103 -10.236 -1.129 1.00 97.88 80 ALA A C 1
ATOM 642 O O . 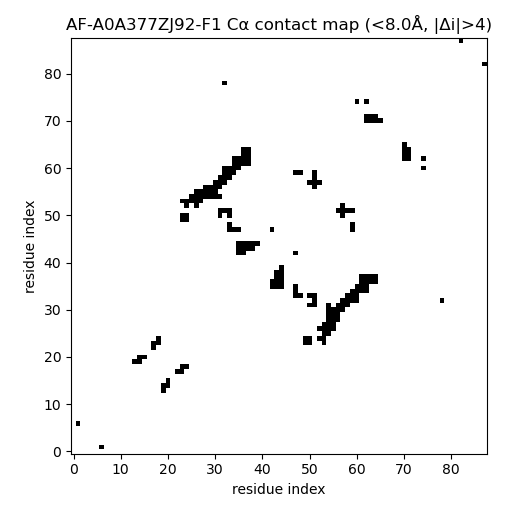ALA A 1 80 ? -13.093 -9.829 -0.526 1.00 97.88 80 ALA A O 1
ATOM 643 N N . ARG A 1 81 ? -11.414 -11.306 -0.704 1.00 97.62 81 ARG A N 1
ATOM 644 C CA . ARG A 1 81 ? -11.776 -12.047 0.517 1.00 97.62 81 ARG A CA 1
ATOM 645 C C . ARG A 1 81 ? -11.667 -11.194 1.779 1.00 97.62 81 A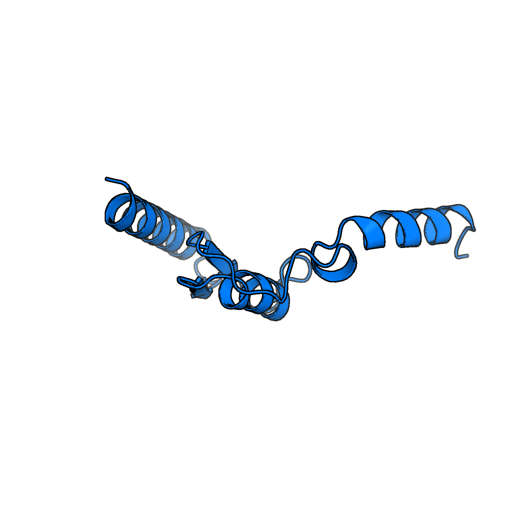RG A C 1
ATOM 647 O O . ARG A 1 81 ? -12.505 -11.325 2.663 1.00 97.62 81 ARG A O 1
ATOM 654 N N . TRP A 1 82 ? -10.648 -10.341 1.874 1.00 96.81 82 TRP A N 1
ATOM 655 C CA . TRP A 1 82 ? -10.470 -9.446 3.017 1.00 96.81 82 TRP A CA 1
ATOM 656 C C . TRP A 1 82 ? -11.585 -8.400 3.100 1.00 96.81 82 TRP A C 1
ATOM 658 O O . TRP A 1 82 ? -12.123 -8.188 4.181 1.00 96.81 82 TRP A O 1
ATOM 668 N N . ILE A 1 83 ? -11.981 -7.815 1.967 1.00 96.19 83 ILE A N 1
ATOM 669 C CA . ILE A 1 83 ? -13.121 -6.892 1.883 1.00 96.19 83 ILE A CA 1
ATOM 670 C C . ILE A 1 83 ? -14.412 -7.618 2.281 1.00 96.19 83 ILE A C 1
ATOM 672 O O . ILE A 1 83 ? -15.125 -7.152 3.165 1.00 96.19 83 ILE A O 1
ATOM 676 N N . ASN A 1 84 ? -14.679 -8.790 1.695 1.00 97.00 84 ASN A N 1
ATOM 677 C CA . ASN A 1 84 ? -15.891 -9.561 1.980 1.00 97.00 84 ASN A CA 1
ATOM 678 C C . ASN A 1 84 ? -15.987 -9.988 3.450 1.00 97.00 84 ASN A C 1
ATOM 680 O O . ASN A 1 84 ? -17.063 -9.977 4.013 1.00 97.00 84 ASN A O 1
ATOM 684 N N . HIS A 1 85 ? -14.872 -10.323 4.101 1.00 94.94 85 HIS A N 1
ATOM 685 C CA . HIS A 1 85 ? -14.875 -10.666 5.527 1.00 94.94 85 HIS A CA 1
ATOM 686 C C . HIS A 1 85 ? -15.252 -9.487 6.445 1.00 94.94 85 HIS A C 1
ATOM 688 O O . HIS A 1 85 ? -15.661 -9.708 7.580 1.00 94.94 85 HIS A O 1
ATOM 694 N N . ARG A 1 86 ? -15.078 -8.241 5.985 1.00 91.75 86 ARG A N 1
ATOM 695 C CA . ARG A 1 86 ? -15.331 -7.031 6.784 1.00 91.75 86 ARG A CA 1
ATOM 696 C C . ARG A 1 86 ? -16.670 -6.375 6.504 1.00 91.75 86 ARG A C 1
ATOM 698 O O . ARG A 1 86 ? -17.213 -5.731 7.395 1.00 91.75 86 ARG A O 1
ATOM 705 N N . PHE A 1 87 ? -17.140 -6.480 5.267 1.00 90.81 87 PHE A N 1
ATOM 706 C CA . PHE A 1 87 ? -18.282 -5.712 4.778 1.00 90.81 87 PHE A CA 1
ATOM 707 C C . PHE A 1 87 ? -19.356 -6.563 4.088 1.00 90.81 87 PHE A C 1
ATOM 709 O O . PHE A 1 87 ? -20.386 -6.006 3.717 1.00 90.81 87 PHE A O 1
ATOM 716 N N . GLY A 1 88 ? -19.107 -7.859 3.869 1.00 81.56 88 GLY A N 1
ATOM 717 C CA . GLY A 1 88 ? -20.078 -8.816 3.325 1.00 81.56 88 GLY A CA 1
ATOM 718 C C . GLY A 1 88 ? -20.740 -9.616 4.433 1.00 81.56 88 GLY A C 1
ATOM 719 O O . GLY A 1 88 ? -21.949 -9.889 4.286 1.00 81.56 88 GLY A O 1
#

pLDDT: mean 93.6, std 6.72, range [50.44, 98.19]

Organism: Klebsiella pneumoniae (NCBI:txid573)

InterPro domains:
  IPR010520 Esterase FrsA-like [PF06500] (1-86)
  IPR029058 Alpha/Beta hydrolase fold [G3DSA:3.40.50.1820] (1-87)

Solvent-accessible surface area (backbone atoms only — not comparable to full-atom values): 5093 Å² total; per-residue (Å²): 132,89,49,75,64,56,55,52,49,52,57,56,57,51,64,69,36,50,60,75,66,63,72,43,78,54,72,37,84,61,68,33,76,28,72,31,40,84,91,34,93,88,49,41,58,66,60,32,49,44,54,14,65,16,17,73,49,43,40,77,39,85,39,59,64,84,59,49,70,63,34,48,52,49,46,52,55,51,50,51,51,54,50,42,76,74,77,105

Radius of gyration: 16.32 Å; Cα contacts (8 Å, |Δi|>4): 101; chains: 1; bounding box: 40×42×31 Å

Foldseek 3Di:
DCDPVNVVVVVVVVCPDCVVVVVWDAEDQDEDEAEDEDPDPVDHQVSRVRRQVNYPHRHYHYQYPVVPVVSVVVVVVVVVVVCVVVPD

Mean predicted aligned error: 4.3 Å

Nearest PDB structures (foldseek):
  3our-assembly1_A  TM=9.537E-01  e=3.138E-03  Vibrio vulnificus CMCP6
  3our-assembly2_C  TM=9.235E-01  e=4.706E-03  Vibrio vulnificus CMCP6
  5egn-assembly3_C  TM=7.625E-01  e=8.532E-01  uncultured bacterium
  6ecd-assembly1_A  TM=5.081E-01  e=1.196E+00  Streptomyces tsusimaensis
  5uro-assembly1_A  TM=5.834E-01  e=3.770E+00  Trichoderma reesei QM6a

Secondary structure (DSSP, 8-state):
---HHHHHHHHHHHTT-TTTTT-SSS-BSS-EEEEE-TT-SSS-HHHHHHHHHTBTTEEEEE---SSHHHHHHHHHHHHHHHHHHHH-